Protein AF-A0A7Y3DKR9-F1 (afdb_monomer)

Sequence (160 aa):
MGTLLVVAACSSDGPASESNPTEPVSSVTTLTPDQYAEEAQVLMRRCIEDAGFVALEDQGLLRWNTGDQTERFGEVLGECERSVEERLPVPTWSDEYLYEQLIAVAECLEGQGVSVPDPPSKAAYLDGAWWDPYDAAGFFTGSPEMTELVAQCGRMNPPS

Structure (mmCIF, N/CA/C/O backbone):
data_AF-A0A7Y3DKR9-F1
#
_entry.id   AF-A0A7Y3DKR9-F1
#
loop_
_atom_site.group_PDB
_atom_site.id
_atom_site.type_symbol
_atom_site.label_atom_id
_atom_site.label_alt_id
_atom_site.label_comp_id
_atom_site.label_asym_id
_atom_site.label_entity_id
_atom_site.label_seq_id
_atom_site.pdbx_PDB_ins_code
_atom_site.Cartn_x
_atom_site.Cartn_y
_atom_site.Cartn_z
_atom_site.occupancy
_atom_site.B_iso_or_equiv
_atom_site.auth_seq_id
_atom_site.auth_comp_id
_atom_site.auth_asym_id
_atom_site.auth_atom_id
_ato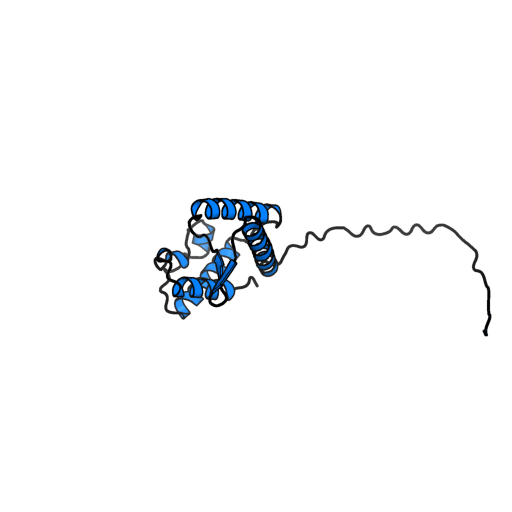m_site.pdbx_PDB_model_num
ATOM 1 N N . MET A 1 1 ? 27.578 61.534 -18.799 1.00 42.75 1 MET A N 1
ATOM 2 C CA . MET A 1 1 ? 28.307 61.043 -17.610 1.00 42.75 1 MET A CA 1
ATOM 3 C C . MET A 1 1 ? 28.169 62.098 -16.529 1.00 42.75 1 MET A C 1
ATOM 5 O O . MET A 1 1 ? 28.664 63.198 -16.730 1.00 42.75 1 MET A O 1
ATOM 9 N N . GLY A 1 2 ? 27.416 61.819 -15.466 1.00 38.34 2 GLY A N 1
ATOM 10 C CA . GLY A 1 2 ? 27.147 62.772 -14.389 1.00 38.34 2 GLY A CA 1
ATOM 11 C C . GLY A 1 2 ? 27.008 62.068 -13.038 1.00 38.34 2 GLY A C 1
ATOM 12 O O . GLY A 1 2 ? 26.375 61.017 -12.989 1.00 38.34 2 GLY A O 1
ATOM 13 N N . THR A 1 3 ? 27.595 62.708 -12.012 1.00 45.47 3 THR A N 1
ATOM 14 C CA . THR A 1 3 ? 27.390 62.549 -10.548 1.00 45.47 3 THR A CA 1
ATOM 15 C C . THR A 1 3 ? 27.960 61.245 -9.945 1.00 45.47 3 THR A C 1
ATOM 17 O O . THR A 1 3 ? 27.462 60.176 -10.262 1.00 45.47 3 THR A O 1
ATOM 20 N N . LEU A 1 4 ? 29.063 61.159 -9.174 1.00 48.44 4 LEU A N 1
ATOM 21 C CA . LEU A 1 4 ? 29.750 61.976 -8.140 1.00 48.44 4 LEU A CA 1
ATOM 22 C C . LEU A 1 4 ? 29.059 61.973 -6.752 1.00 48.44 4 LEU A C 1
ATOM 24 O O . LEU A 1 4 ? 27.903 62.367 -6.673 1.00 48.44 4 LEU A O 1
ATOM 28 N N . LEU A 1 5 ? 29.845 61.642 -5.700 1.00 48.97 5 LEU A N 1
ATOM 29 C CA . LEU A 1 5 ? 29.679 61.827 -4.227 1.00 48.97 5 LEU A CA 1
ATOM 30 C C . LEU A 1 5 ? 29.357 60.558 -3.398 1.00 48.97 5 LEU A C 1
ATOM 32 O O . LEU A 1 5 ? 28.526 59.766 -3.811 1.00 48.97 5 LEU A O 1
ATOM 36 N N . VAL A 1 6 ? 29.887 60.315 -2.187 1.00 50.94 6 VAL A N 1
ATOM 37 C CA . VAL A 1 6 ? 31.080 60.782 -1.442 1.00 50.94 6 VAL A CA 1
ATOM 38 C C . VAL A 1 6 ? 31.296 59.853 -0.224 1.00 50.94 6 VAL A C 1
ATOM 40 O O . VAL A 1 6 ? 30.386 59.179 0.242 1.00 50.94 6 VAL A O 1
ATOM 43 N N . VAL A 1 7 ? 32.545 59.854 0.234 1.00 56.59 7 VAL A N 1
ATOM 44 C CA . VAL A 1 7 ? 33.216 59.230 1.389 1.00 56.59 7 VAL A CA 1
ATOM 45 C C . VAL A 1 7 ? 32.530 59.458 2.754 1.00 56.59 7 VAL A C 1
ATOM 47 O O . VAL A 1 7 ? 32.094 60.575 3.003 1.00 56.59 7 VAL A O 1
ATOM 50 N N . ALA A 1 8 ? 32.564 58.474 3.672 1.00 47.81 8 ALA A N 1
ATOM 51 C CA . ALA A 1 8 ? 33.123 58.627 5.035 1.00 47.81 8 ALA A CA 1
ATOM 52 C C . ALA A 1 8 ? 32.981 57.377 5.933 1.00 47.81 8 ALA A C 1
ATOM 54 O O . ALA A 1 8 ? 31.934 56.749 6.020 1.00 47.81 8 ALA A O 1
ATOM 55 N N . ALA A 1 9 ? 34.108 57.101 6.591 1.00 51.19 9 ALA A N 1
ATOM 56 C CA . ALA A 1 9 ? 34.451 56.196 7.687 1.00 51.19 9 ALA A CA 1
ATOM 57 C C . ALA A 1 9 ? 33.378 55.778 8.712 1.00 51.19 9 ALA A C 1
ATOM 59 O O . ALA A 1 9 ? 32.583 56.599 9.151 1.00 51.19 9 ALA A O 1
ATOM 60 N N . CYS A 1 10 ? 33.579 54.578 9.272 1.00 57.62 10 CYS A N 1
ATOM 61 C CA . CYS A 1 10 ? 33.562 54.366 10.723 1.00 57.62 10 CYS A CA 1
ATOM 62 C C . CYS A 1 10 ? 34.720 53.434 11.119 1.00 57.62 10 CYS A C 1
ATOM 64 O O . CYS A 1 10 ? 34.843 52.321 10.609 1.00 57.62 10 CYS A O 1
ATOM 66 N N . SER A 1 11 ? 35.578 53.934 12.007 1.00 50.69 11 SER A N 1
ATOM 67 C CA . SER A 1 11 ? 36.531 53.150 12.787 1.00 50.69 11 SER A CA 1
ATOM 68 C C . SER A 1 11 ? 35.842 52.531 14.005 1.00 50.69 11 SER A C 1
ATOM 70 O O . SER A 1 11 ? 34.912 53.123 14.552 1.00 50.69 11 SER A O 1
ATOM 72 N N . SER A 1 12 ? 36.455 51.440 14.465 1.00 48.28 12 SER A N 1
ATOM 73 C CA . SER A 1 12 ? 36.703 51.084 15.870 1.00 48.28 12 SER A CA 1
ATOM 74 C C . SER A 1 12 ? 35.887 49.954 16.506 1.00 48.28 12 SER A C 1
ATOM 76 O O . SER A 1 12 ? 34.666 49.892 16.424 1.00 48.28 12 SER A O 1
ATOM 78 N N . ASP A 1 13 ? 36.676 49.176 17.252 1.00 43.31 13 ASP A N 1
ATOM 79 C CA . ASP A 1 13 ? 36.388 48.386 18.449 1.00 43.31 13 ASP A CA 1
ATOM 80 C C . ASP A 1 13 ? 35.995 46.908 18.308 1.00 43.31 13 ASP A C 1
ATOM 82 O O . ASP A 1 13 ? 35.127 46.507 17.544 1.00 43.31 13 ASP A O 1
ATOM 86 N N . GLY A 1 14 ? 36.757 46.095 19.049 1.00 43.75 14 GLY A N 1
ATOM 87 C CA . GLY A 1 14 ? 36.732 44.638 19.063 1.00 43.75 14 GLY A CA 1
ATOM 88 C C . GLY A 1 14 ? 35.650 44.037 19.968 1.00 43.75 14 GLY A C 1
ATOM 89 O O . GLY A 1 14 ? 34.522 44.509 20.019 1.00 43.75 14 GLY A O 1
ATOM 90 N N . PRO A 1 15 ? 35.976 42.924 20.637 1.00 51.16 15 PRO A N 1
ATOM 91 C CA . PRO A 1 15 ? 35.341 41.633 20.439 1.00 51.16 15 PRO A CA 1
ATOM 92 C C . PRO A 1 15 ? 34.001 41.533 21.168 1.00 51.16 15 PRO A C 1
ATOM 94 O O . PRO A 1 15 ? 33.943 41.617 22.393 1.00 51.16 15 PRO A O 1
ATOM 97 N N . ALA A 1 16 ? 32.936 41.251 20.424 1.00 41.50 16 ALA A N 1
ATOM 98 C CA . ALA A 1 16 ? 31.740 40.647 20.982 1.00 41.50 16 ALA A CA 1
ATOM 99 C C . ALA A 1 16 ? 31.767 39.165 20.612 1.00 41.50 16 ALA A C 1
ATOM 101 O O . ALA A 1 16 ? 31.658 38.794 19.444 1.00 41.50 16 ALA A O 1
ATOM 102 N N . SER A 1 17 ? 31.969 38.327 21.628 1.00 47.31 17 SER A N 1
ATOM 103 C CA . SER A 1 17 ? 31.532 36.939 21.610 1.00 47.31 17 SER A CA 1
ATOM 104 C C . SER A 1 17 ? 30.043 36.922 21.289 1.00 47.31 17 SER A C 1
ATOM 106 O O . SER A 1 17 ? 29.211 37.005 22.188 1.00 47.31 17 SER A O 1
ATOM 108 N N . GLU A 1 18 ? 29.699 36.827 20.014 1.00 38.31 18 GLU A N 1
ATOM 109 C CA . GLU A 1 18 ? 28.391 36.342 19.625 1.00 38.31 18 GLU A CA 1
ATOM 110 C C . GLU A 1 18 ? 28.529 34.832 19.545 1.00 38.31 18 GLU A C 1
ATOM 112 O O . GLU A 1 18 ? 29.018 34.252 18.574 1.00 38.31 18 GLU A O 1
ATOM 117 N N . SER A 1 19 ? 28.200 34.211 20.676 1.00 41.72 19 SER A N 1
ATOM 118 C CA . SER A 1 19 ? 27.802 32.820 20.756 1.00 41.72 19 SER A CA 1
ATOM 119 C C . SER A 1 19 ? 26.731 32.614 19.696 1.00 41.72 19 SER A C 1
ATOM 121 O O . SER A 1 19 ? 25.556 32.856 19.953 1.00 41.72 19 SER A O 1
ATOM 123 N N . ASN A 1 20 ? 27.146 32.237 18.490 1.00 39.25 20 ASN A N 1
ATOM 124 C CA . ASN A 1 20 ? 26.231 31.755 17.479 1.00 39.25 20 ASN A CA 1
ATOM 125 C C . ASN A 1 20 ? 25.525 30.572 18.148 1.00 39.25 20 ASN A C 1
ATOM 127 O O . ASN A 1 20 ? 26.215 29.615 18.527 1.00 39.25 20 ASN A O 1
ATOM 131 N N . PRO A 1 21 ? 24.206 30.630 18.404 1.00 44.66 21 PRO A N 1
ATOM 132 C CA . PRO A 1 21 ? 23.511 29.418 18.750 1.00 44.66 21 PRO A CA 1
ATOM 133 C C . PRO A 1 21 ? 23.673 28.541 17.517 1.00 44.66 21 PRO A C 1
ATOM 135 O O . PRO A 1 21 ? 23.159 28.859 16.449 1.00 44.66 21 PRO A O 1
ATOM 138 N N . THR A 1 22 ? 24.483 27.491 17.654 1.00 43.53 22 THR A N 1
ATOM 139 C CA . THR A 1 22 ? 24.422 26.317 16.799 1.00 43.53 22 THR A CA 1
ATOM 140 C C . THR A 1 22 ? 22.944 26.008 16.649 1.00 43.53 22 THR A C 1
ATOM 142 O O . THR A 1 22 ? 22.324 25.529 17.602 1.00 43.53 22 THR A O 1
ATOM 145 N N . GLU A 1 23 ? 22.361 26.363 15.503 1.00 43.28 23 GLU A N 1
ATOM 146 C CA . GLU A 1 23 ? 21.047 25.862 15.151 1.00 43.28 23 GLU A CA 1
ATOM 147 C C . GLU A 1 23 ? 21.159 24.347 15.300 1.00 43.28 23 GLU A C 1
ATOM 149 O O . GLU A 1 23 ? 22.085 23.747 14.735 1.00 43.28 23 GLU A O 1
ATOM 154 N N . PRO A 1 24 ? 20.318 23.707 16.125 1.00 44.12 24 PRO A N 1
ATOM 155 C CA . PRO A 1 24 ? 20.285 22.268 16.120 1.00 44.12 24 PRO A CA 1
ATOM 156 C C . PRO A 1 24 ? 19.891 21.880 14.697 1.00 44.12 24 PRO A C 1
ATOM 158 O O . PRO A 1 24 ? 18.758 22.102 14.276 1.00 44.12 24 PRO A O 1
ATOM 161 N N . VAL A 1 25 ? 20.836 21.311 13.946 1.00 43.81 25 VAL A N 1
ATOM 162 C CA . VAL A 1 25 ? 20.541 20.551 12.732 1.00 43.81 25 VAL A CA 1
ATOM 163 C C . VAL A 1 25 ? 19.803 19.307 13.217 1.00 43.81 25 VAL A C 1
ATOM 165 O O . VAL A 1 25 ? 20.363 18.244 13.456 1.00 43.81 25 VAL A O 1
ATOM 168 N N . SER A 1 26 ? 18.535 19.495 13.536 1.00 46.75 26 SER A N 1
ATOM 169 C CA . SER A 1 26 ? 17.592 18.481 13.965 1.00 46.75 26 SER A CA 1
ATOM 170 C C . SER A 1 26 ? 16.301 18.811 13.261 1.00 46.75 26 SER A C 1
ATOM 172 O O . SER A 1 26 ? 15.336 19.317 13.819 1.00 46.75 26 SER A O 1
ATOM 174 N N . SER A 1 27 ? 16.320 18.538 11.971 1.00 39.69 27 SER A N 1
ATOM 175 C CA . SER A 1 27 ? 15.102 18.257 11.242 1.00 39.69 27 SER A CA 1
ATOM 176 C C . SER A 1 27 ? 15.350 16.942 10.530 1.00 39.69 27 SER A C 1
ATOM 178 O O . SER A 1 27 ? 15.506 16.885 9.315 1.00 39.69 27 SER A O 1
ATOM 180 N N . VAL A 1 28 ? 15.412 15.862 11.320 1.00 46.00 28 VAL A N 1
ATOM 181 C CA . VAL A 1 28 ? 14.822 14.609 10.842 1.00 46.00 28 VAL A CA 1
ATOM 182 C C . VAL A 1 28 ? 13.372 14.992 10.595 1.00 46.00 28 VAL A C 1
ATOM 184 O O . VAL A 1 28 ? 12.596 15.148 11.534 1.00 46.00 28 VAL A O 1
ATOM 187 N N . THR A 1 29 ? 13.067 15.347 9.353 1.00 50.03 29 THR A N 1
ATOM 188 C CA . THR A 1 29 ? 11.706 15.684 8.970 1.00 50.03 29 THR A CA 1
ATOM 189 C C . THR A 1 29 ? 10.985 14.354 8.969 1.00 50.03 29 THR A C 1
ATOM 191 O O . THR A 1 29 ? 11.164 13.556 8.054 1.00 50.03 29 THR A O 1
ATOM 194 N N . THR A 1 30 ? 10.272 14.057 10.051 1.00 67.88 30 THR A N 1
ATOM 195 C CA . THR A 1 30 ? 9.333 12.944 10.059 1.00 67.88 30 THR A CA 1
ATOM 196 C C . THR A 1 30 ? 8.285 13.286 9.010 1.00 67.88 30 THR A C 1
ATOM 198 O O . THR A 1 30 ? 7.527 14.239 9.194 1.00 67.88 30 THR A O 1
ATOM 201 N N . LEU A 1 31 ? 8.317 12.585 7.877 1.00 73.25 31 LEU A N 1
ATOM 202 C CA . LEU A 1 31 ? 7.307 12.730 6.836 1.00 73.25 31 LEU A CA 1
ATOM 203 C C . LEU A 1 31 ? 5.938 12.441 7.460 1.00 73.25 31 LEU A C 1
ATOM 205 O O . LEU A 1 31 ? 5.806 11.498 8.249 1.00 73.25 31 LEU A O 1
ATOM 209 N N . THR A 1 32 ? 4.919 13.231 7.117 1.00 76.62 32 THR A N 1
ATOM 210 C CA . THR A 1 32 ? 3.543 12.778 7.355 1.00 76.62 32 THR A CA 1
ATOM 211 C C . THR A 1 32 ? 3.314 11.504 6.547 1.00 76.62 32 THR A C 1
ATOM 213 O O . THR A 1 32 ? 4.026 11.266 5.565 1.00 76.62 32 THR A O 1
ATOM 216 N N . PRO A 1 33 ? 2.349 10.651 6.906 1.00 72.50 33 PRO A N 1
ATOM 217 C CA . PRO A 1 33 ? 2.264 9.387 6.202 1.00 72.50 33 PRO A CA 1
ATOM 218 C C . PRO A 1 33 ? 1.730 9.556 4.761 1.00 72.50 33 PRO A C 1
ATOM 220 O O . PRO A 1 33 ? 2.108 8.765 3.901 1.00 72.50 33 PRO A O 1
ATOM 223 N N . ASP A 1 34 ? 1.037 10.661 4.444 1.00 72.19 34 ASP A N 1
ATOM 224 C CA . ASP A 1 34 ? 0.787 11.101 3.057 1.00 72.19 34 ASP A CA 1
ATOM 225 C C . ASP A 1 34 ? 2.083 11.421 2.303 1.00 72.19 34 ASP A C 1
ATOM 227 O O . ASP A 1 34 ? 2.315 10.920 1.204 1.00 72.19 34 ASP A O 1
ATOM 231 N N . GLN A 1 35 ? 2.967 12.221 2.908 1.00 79.44 35 GLN A N 1
ATOM 232 C CA . GLN A 1 35 ? 4.254 12.576 2.307 1.00 79.44 35 GLN A CA 1
ATOM 233 C C . GLN A 1 35 ? 5.139 11.343 2.110 1.00 79.44 35 GLN A C 1
ATOM 235 O O . GLN A 1 35 ? 5.793 11.209 1.077 1.00 79.44 35 GLN A O 1
ATOM 240 N N . TYR A 1 36 ? 5.129 10.421 3.075 1.00 83.19 36 TYR A N 1
ATOM 241 C CA . TYR A 1 36 ? 5.816 9.141 2.954 1.00 83.19 36 TYR A CA 1
ATOM 242 C C . TYR A 1 36 ? 5.261 8.325 1.784 1.00 83.19 36 TYR A C 1
ATOM 244 O O . TYR A 1 36 ? 6.038 7.834 0.970 1.00 83.19 36 TYR A O 1
ATOM 252 N N . ALA A 1 37 ? 3.934 8.201 1.667 1.00 80.19 37 ALA A N 1
ATOM 253 C CA . ALA A 1 37 ? 3.299 7.449 0.590 1.00 80.19 37 ALA A CA 1
ATOM 254 C C . ALA A 1 37 ? 3.616 8.041 -0.794 1.00 80.19 37 ALA A C 1
ATOM 256 O O . ALA A 1 37 ? 3.954 7.296 -1.716 1.00 80.19 37 ALA A O 1
ATOM 257 N N . GLU A 1 38 ? 3.558 9.366 -0.944 1.00 84.62 38 GLU A N 1
ATOM 258 C CA . GLU A 1 38 ? 3.916 10.053 -2.188 1.00 84.62 38 GLU A CA 1
ATOM 259 C C . GLU A 1 38 ? 5.391 9.837 -2.554 1.00 84.62 38 GLU A C 1
ATOM 261 O O . GLU A 1 38 ? 5.711 9.472 -3.690 1.00 84.62 38 GLU A O 1
ATOM 266 N N . GLU A 1 39 ? 6.303 10.017 -1.597 1.00 87.06 39 GLU A N 1
ATOM 267 C CA . GLU A 1 39 ? 7.737 9.873 -1.842 1.00 87.06 39 GLU A CA 1
ATOM 268 C C . GLU A 1 39 ? 8.120 8.416 -2.137 1.00 87.06 39 GLU A C 1
ATOM 270 O O . GLU A 1 39 ? 8.863 8.150 -3.088 1.00 87.06 39 GLU A O 1
ATOM 275 N N . ALA A 1 40 ? 7.539 7.460 -1.406 1.00 86.81 40 ALA A N 1
ATOM 276 C CA . ALA A 1 40 ? 7.712 6.032 -1.647 1.00 86.81 40 ALA A CA 1
ATOM 277 C C . ALA A 1 40 ? 7.219 5.638 -3.046 1.00 86.81 40 ALA A C 1
ATOM 279 O O . ALA A 1 40 ? 7.927 4.932 -3.764 1.00 86.81 40 ALA A O 1
ATOM 280 N N . GLN A 1 41 ? 6.059 6.142 -3.486 1.00 86.31 41 GLN A N 1
ATOM 281 C CA . GLN A 1 41 ? 5.554 5.893 -4.839 1.00 86.31 41 GLN A CA 1
ATOM 282 C C . GLN A 1 41 ? 6.482 6.451 -5.924 1.00 86.31 41 GLN A C 1
ATOM 284 O O . GLN A 1 41 ? 6.712 5.786 -6.938 1.00 86.31 41 GLN A O 1
ATOM 289 N N . VAL A 1 42 ? 7.032 7.654 -5.731 1.00 90.50 42 VAL A N 1
ATOM 290 C CA . VAL A 1 42 ? 7.975 8.261 -6.684 1.00 90.50 42 VAL A CA 1
ATOM 291 C C . VAL A 1 42 ? 9.269 7.452 -6.767 1.00 90.50 42 VAL A C 1
ATOM 293 O O . VAL A 1 42 ? 9.757 7.196 -7.870 1.00 90.50 42 VAL A O 1
ATOM 296 N N . LEU A 1 43 ? 9.826 7.036 -5.628 1.00 91.81 43 LEU A N 1
ATOM 297 C CA . LEU A 1 43 ? 11.047 6.231 -5.583 1.00 91.81 43 LEU A CA 1
ATOM 298 C C . LEU A 1 43 ? 10.834 4.837 -6.183 1.00 91.81 43 LEU A C 1
ATOM 300 O O . LEU A 1 43 ? 11.646 4.401 -7.000 1.00 91.81 43 LEU A O 1
ATOM 304 N N . MET A 1 44 ? 9.723 4.182 -5.840 1.00 92.12 44 MET A N 1
ATOM 305 C CA . MET A 1 44 ? 9.344 2.878 -6.380 1.00 92.12 44 MET A CA 1
ATOM 306 C C . MET A 1 44 ? 9.219 2.930 -7.902 1.00 92.12 44 MET A C 1
ATOM 308 O O . MET A 1 44 ? 9.832 2.131 -8.609 1.00 92.12 44 MET A O 1
ATOM 312 N N . ARG A 1 45 ? 8.471 3.914 -8.421 1.00 92.56 45 ARG A N 1
ATOM 313 C CA . ARG A 1 45 ? 8.274 4.079 -9.863 1.00 92.56 45 ARG A CA 1
ATOM 314 C C . ARG A 1 45 ? 9.604 4.237 -10.589 1.00 92.56 45 ARG A C 1
ATOM 316 O O . ARG A 1 45 ? 9.852 3.517 -11.550 1.00 92.56 45 ARG A O 1
ATOM 323 N N . ARG A 1 46 ? 10.460 5.143 -10.109 1.00 94.38 46 ARG A N 1
ATOM 324 C CA . ARG A 1 46 ? 11.770 5.400 -10.721 1.00 94.38 46 ARG A CA 1
ATOM 325 C C . ARG A 1 46 ? 12.643 4.153 -10.739 1.00 94.38 46 ARG A C 1
ATOM 327 O O . ARG A 1 46 ? 13.236 3.857 -11.764 1.00 94.38 46 ARG A O 1
ATOM 334 N N . CYS A 1 47 ? 12.687 3.407 -9.638 1.00 96.12 47 CYS A N 1
ATOM 335 C CA . CYS A 1 47 ? 13.481 2.185 -9.556 1.00 96.12 47 CYS A CA 1
ATOM 336 C C . CYS A 1 47 ? 13.043 1.134 -10.592 1.00 96.12 47 CYS A C 1
ATOM 338 O O . CYS A 1 47 ? 13.875 0.554 -11.290 1.00 96.12 47 CYS A O 1
ATOM 340 N N . ILE A 1 48 ? 11.733 0.935 -10.743 1.00 95.50 48 ILE A N 1
ATOM 341 C CA . ILE A 1 48 ? 11.176 -0.027 -11.700 1.00 95.50 48 ILE A CA 1
ATOM 342 C C . ILE A 1 48 ? 11.393 0.443 -13.153 1.00 95.50 48 ILE A C 1
ATOM 344 O O . ILE A 1 48 ? 11.735 -0.365 -14.023 1.00 95.50 48 ILE A O 1
ATOM 348 N N . GLU A 1 49 ? 11.257 1.746 -13.416 1.00 95.06 49 GLU A N 1
ATOM 349 C CA . GLU A 1 49 ? 11.550 2.354 -14.723 1.00 95.06 49 GLU A CA 1
ATOM 350 C C . GLU A 1 49 ? 13.038 2.236 -15.095 1.00 95.06 49 GLU A C 1
ATOM 352 O O . GLU A 1 49 ? 13.357 1.846 -16.221 1.00 95.06 49 GLU A O 1
ATOM 357 N N . ASP A 1 50 ? 13.950 2.471 -14.147 1.00 96.75 50 ASP A N 1
ATOM 358 C CA . ASP A 1 50 ? 15.401 2.315 -14.328 1.00 96.75 50 ASP A CA 1
ATOM 359 C C . ASP A 1 50 ? 15.794 0.853 -14.621 1.00 96.75 50 ASP A C 1
ATOM 361 O O . ASP A 1 50 ? 16.747 0.592 -15.361 1.00 96.75 50 ASP A O 1
ATOM 365 N N . ALA A 1 51 ? 15.030 -0.117 -14.105 1.00 95.25 51 ALA A N 1
ATOM 366 C CA . ALA A 1 51 ? 15.187 -1.539 -14.418 1.00 95.25 51 ALA A CA 1
ATOM 367 C C . ALA A 1 51 ? 14.657 -1.933 -15.818 1.00 95.25 51 ALA A C 1
ATOM 369 O O . ALA A 1 51 ? 14.874 -3.065 -16.282 1.00 95.25 51 ALA A O 1
ATOM 370 N N . GLY A 1 52 ? 14.006 -0.996 -16.515 1.00 95.06 52 GLY A N 1
ATOM 371 C CA . GLY A 1 52 ? 13.537 -1.128 -17.893 1.00 95.06 52 GLY A CA 1
ATOM 372 C C . GLY A 1 52 ? 12.072 -1.538 -18.039 1.00 95.06 52 GLY A C 1
ATOM 373 O O . GLY A 1 52 ? 11.658 -1.877 -19.150 1.00 95.06 52 GLY 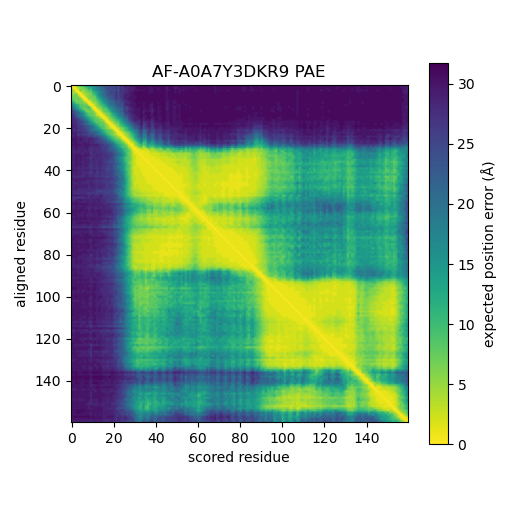A O 1
ATOM 374 N N . PHE A 1 53 ? 11.287 -1.522 -16.959 1.00 94.69 53 PHE A N 1
ATOM 375 C CA . PHE A 1 53 ? 9.848 -1.766 -17.022 1.00 94.69 53 PHE A CA 1
ATOM 376 C C . PHE A 1 53 ? 9.093 -0.460 -17.261 1.00 94.69 53 PHE A C 1
ATOM 378 O O . PHE A 1 53 ? 9.375 0.568 -16.655 1.00 94.69 53 PHE A O 1
ATOM 385 N N . VAL A 1 54 ? 8.108 -0.495 -18.157 1.00 90.38 54 VAL A N 1
ATOM 386 C CA . VAL A 1 54 ? 7.342 0.700 -18.525 1.00 90.38 54 VAL A CA 1
ATOM 387 C C . VAL A 1 54 ? 6.050 0.749 -17.721 1.00 90.38 54 VAL A C 1
ATOM 389 O O . VAL A 1 54 ? 5.256 -0.196 -17.756 1.00 90.38 54 VAL A O 1
ATOM 392 N N . ALA A 1 55 ? 5.833 1.866 -17.032 1.00 87.19 55 ALA A N 1
ATOM 393 C CA . ALA A 1 55 ? 4.549 2.203 -16.447 1.00 87.19 55 ALA A CA 1
ATOM 394 C C . ALA A 1 55 ? 3.517 2.495 -17.546 1.00 87.19 55 ALA A C 1
ATOM 396 O O . ALA A 1 55 ? 3.752 3.280 -18.465 1.00 87.19 55 ALA A O 1
ATOM 397 N N . LEU A 1 56 ? 2.351 1.879 -17.428 1.00 84.81 56 LEU A N 1
ATOM 398 C CA . LEU A 1 56 ? 1.158 2.159 -18.205 1.00 84.81 56 LEU A CA 1
ATOM 399 C C . LEU A 1 56 ? 0.143 2.823 -17.282 1.00 84.81 56 LEU A C 1
ATOM 401 O O . LEU A 1 56 ? -0.081 2.356 -16.167 1.00 84.81 56 LEU A O 1
ATOM 405 N N . GLU A 1 57 ? -0.487 3.891 -17.754 1.00 81.31 57 GLU A N 1
ATOM 406 C CA . GLU A 1 57 ? -1.657 4.448 -17.085 1.00 81.31 57 GLU A CA 1
ATOM 407 C C . GLU A 1 57 ? -2.916 3.832 -17.690 1.00 81.31 57 GLU A C 1
ATOM 409 O O . GLU A 1 57 ? -3.150 3.909 -18.896 1.00 81.31 57 GLU A O 1
ATOM 414 N N . ASP A 1 58 ? -3.724 3.213 -16.840 1.00 72.12 58 ASP A N 1
ATOM 415 C CA . ASP A 1 58 ? -5.007 2.621 -17.196 1.00 72.12 58 ASP A CA 1
ATOM 416 C C . ASP A 1 58 ? -6.042 3.104 -16.183 1.00 72.12 58 ASP A C 1
ATOM 418 O O . ASP A 1 58 ? -5.943 2.790 -15.000 1.00 72.12 58 ASP A O 1
ATOM 422 N N . GLN A 1 59 ? -6.989 3.933 -16.632 1.00 67.69 59 GLN A N 1
ATOM 423 C CA . GLN A 1 59 ? -8.064 4.486 -15.791 1.00 67.69 59 GLN A CA 1
ATOM 424 C C . GLN A 1 59 ? -7.554 5.210 -14.527 1.00 67.69 59 GLN A C 1
ATOM 426 O O . GLN A 1 59 ? -8.162 5.179 -13.465 1.00 67.69 59 GLN A O 1
ATOM 431 N N . GLY A 1 60 ? -6.407 5.891 -14.633 1.00 64.81 60 GLY A N 1
ATOM 432 C CA . GLY A 1 60 ? -5.797 6.595 -13.497 1.00 64.81 60 GLY A CA 1
ATOM 433 C C . GLY A 1 60 ? -5.103 5.674 -12.486 1.00 64.81 60 GLY A C 1
ATOM 434 O O . GLY A 1 60 ? -4.740 6.119 -11.395 1.00 64.81 60 GLY A O 1
ATOM 435 N N . LEU A 1 61 ? -4.904 4.401 -12.836 1.00 64.31 61 LEU A N 1
ATOM 436 C CA . LEU A 1 61 ? -4.078 3.451 -12.103 1.00 64.31 61 LEU A CA 1
ATOM 437 C C . LEU A 1 61 ? -2.773 3.200 -12.850 1.00 64.31 61 LEU A C 1
ATOM 439 O O . LEU A 1 61 ? -2.740 3.093 -14.077 1.00 64.31 61 LEU A O 1
ATOM 443 N N . LEU A 1 62 ? -1.697 3.064 -12.081 1.00 73.38 62 LEU A N 1
ATOM 444 C CA . LEU A 1 62 ? -0.419 2.621 -12.606 1.00 73.38 62 LEU A CA 1
ATOM 445 C C . LEU A 1 62 ? -0.435 1.098 -12.770 1.00 73.38 62 LEU A C 1
ATOM 447 O O . LEU A 1 62 ? -0.680 0.372 -11.808 1.00 73.38 62 LEU A O 1
ATOM 451 N N . ARG A 1 63 ? -0.119 0.607 -13.966 1.00 80.38 63 ARG A N 1
ATOM 452 C CA . ARG A 1 63 ? 0.169 -0.806 -14.235 1.00 80.38 63 ARG A CA 1
ATOM 453 C C . ARG A 1 63 ? 1.564 -0.945 -14.827 1.00 80.38 63 ARG A C 1
ATOM 455 O O . ARG A 1 63 ? 2.037 -0.055 -15.521 1.00 80.38 63 ARG A O 1
ATOM 462 N N . TRP A 1 64 ? 2.210 -2.081 -14.606 1.00 86.56 64 TRP A N 1
ATOM 463 C CA . TRP A 1 64 ? 3.533 -2.352 -15.163 1.00 86.56 64 TRP A CA 1
ATOM 464 C C . TRP A 1 64 ? 3.429 -3.264 -16.378 1.00 86.56 64 TRP A C 1
ATOM 466 O O . TRP A 1 64 ? 2.833 -4.339 -16.306 1.00 86.56 64 TRP A O 1
ATOM 476 N N . ASN A 1 65 ? 4.014 -2.849 -17.502 1.00 87.25 65 ASN A N 1
ATOM 477 C CA . ASN A 1 65 ? 4.143 -3.721 -18.660 1.00 87.25 65 ASN A CA 1
ATOM 478 C C . ASN A 1 65 ? 5.279 -4.724 -18.428 1.00 87.25 65 ASN A C 1
ATOM 480 O O . ASN A 1 65 ? 6.450 -4.395 -18.616 1.00 87.25 65 ASN A O 1
ATOM 484 N N . THR A 1 66 ? 4.928 -5.942 -18.023 1.00 88.38 66 THR A N 1
ATOM 485 C CA . THR A 1 66 ? 5.900 -7.000 -17.716 1.00 88.38 66 THR A CA 1
ATOM 486 C C . THR A 1 66 ? 6.223 -7.893 -18.914 1.00 88.38 66 THR A C 1
ATOM 488 O O . THR A 1 66 ? 7.264 -8.549 -18.908 1.00 88.38 66 THR A O 1
ATOM 491 N N . GLY A 1 67 ? 5.379 -7.913 -19.954 1.00 87.56 67 GLY A N 1
ATOM 492 C CA . GLY A 1 67 ? 5.497 -8.867 -21.061 1.00 87.56 67 GLY A CA 1
ATOM 493 C C . GLY A 1 67 ? 5.665 -10.302 -20.545 1.00 87.56 67 GLY A C 1
ATOM 494 O O . GLY A 1 67 ? 4.949 -10.726 -19.643 1.00 87.56 67 GLY A O 1
ATOM 495 N N . ASP A 1 68 ? 6.670 -11.012 -21.059 1.00 90.81 68 ASP A N 1
ATOM 496 C CA . ASP A 1 68 ? 7.022 -12.369 -20.610 1.00 90.81 68 ASP A CA 1
ATOM 497 C C . ASP A 1 68 ? 7.994 -12.386 -19.405 1.00 90.81 68 ASP A C 1
ATOM 499 O O . ASP A 1 68 ? 8.506 -13.437 -19.026 1.00 90.81 68 ASP A O 1
ATOM 503 N N . GLN A 1 69 ? 8.296 -11.231 -18.799 1.00 91.19 69 GLN A N 1
ATOM 504 C CA . GLN A 1 69 ? 9.322 -11.072 -17.757 1.00 91.19 69 GLN A CA 1
ATOM 505 C C . GLN A 1 69 ? 8.744 -11.013 -16.336 1.00 91.19 69 GLN A C 1
ATOM 507 O O . GLN A 1 69 ? 9.284 -10.316 -15.480 1.00 91.19 69 GLN A O 1
ATOM 512 N N . THR A 1 70 ? 7.651 -11.726 -16.057 1.00 89.06 70 THR A N 1
ATOM 513 C CA . THR A 1 70 ? 6.976 -11.685 -14.745 1.00 89.06 70 THR A CA 1
ATOM 514 C C . THR A 1 70 ? 7.894 -12.067 -13.578 1.00 89.06 70 THR A C 1
ATOM 516 O O . THR A 1 70 ? 7.852 -11.413 -12.542 1.00 89.06 70 THR A O 1
ATOM 519 N N . GLU A 1 71 ? 8.750 -13.080 -13.743 1.00 90.06 71 GLU A N 1
ATOM 520 C CA . GLU A 1 71 ? 9.694 -13.511 -12.697 1.00 90.06 71 GLU A CA 1
ATOM 521 C C . GLU A 1 71 ? 10.723 -12.416 -12.387 1.00 90.06 71 GLU A C 1
ATOM 523 O O . GLU A 1 71 ? 10.836 -11.969 -11.249 1.00 90.06 71 GLU A O 1
ATOM 528 N N . ARG A 1 72 ? 11.372 -11.883 -13.430 1.00 93.25 72 ARG A N 1
ATOM 529 C CA . ARG A 1 72 ? 12.300 -10.751 -13.314 1.00 93.25 72 ARG A CA 1
ATOM 530 C C . ARG A 1 72 ? 11.627 -9.511 -12.720 1.00 93.25 72 ARG A C 1
ATOM 532 O O . ARG A 1 72 ? 12.255 -8.768 -11.977 1.00 93.25 72 ARG A O 1
ATOM 539 N N . PHE A 1 73 ? 10.363 -9.264 -13.059 1.00 92.38 73 PHE A N 1
ATOM 540 C CA . PHE A 1 73 ? 9.607 -8.152 -12.490 1.00 92.38 73 PHE A CA 1
ATOM 541 C C . PHE A 1 73 ? 9.425 -8.312 -10.977 1.00 92.38 73 PHE A C 1
ATOM 543 O O . PHE A 1 73 ? 9.598 -7.340 -10.250 1.00 92.38 73 PHE A O 1
ATOM 550 N N . GLY A 1 74 ? 9.134 -9.525 -10.496 1.00 88.25 74 GLY A N 1
ATOM 551 C CA . GLY A 1 74 ? 9.044 -9.810 -9.061 1.00 88.25 74 GLY A CA 1
ATOM 552 C C . GLY A 1 74 ? 10.364 -9.571 -8.321 1.00 88.25 74 GLY A C 1
ATOM 553 O O . GLY A 1 74 ? 10.362 -8.978 -7.245 1.00 88.25 74 GLY A O 1
ATOM 554 N N . GLU A 1 75 ? 11.494 -9.965 -8.915 1.00 93.31 75 GLU A N 1
ATOM 555 C CA . GLU A 1 75 ? 12.830 -9.697 -8.359 1.00 93.31 75 GLU A CA 1
ATOM 556 C C . GLU A 1 75 ? 13.117 -8.193 -8.264 1.00 93.31 75 GLU A C 1
ATOM 558 O O . GLU A 1 75 ? 13.528 -7.704 -7.211 1.00 93.31 75 GLU A O 1
ATOM 563 N N . VAL A 1 76 ? 12.840 -7.452 -9.343 1.00 95.12 76 VAL A N 1
ATOM 564 C CA . VAL A 1 76 ? 13.007 -5.993 -9.388 1.00 95.12 76 VAL A CA 1
ATOM 565 C C . VAL A 1 76 ? 12.098 -5.303 -8.381 1.00 95.12 76 VAL A C 1
ATOM 567 O O . VAL A 1 76 ? 12.550 -4.398 -7.689 1.00 95.12 76 VAL A O 1
ATOM 570 N N . LEU A 1 77 ? 10.842 -5.735 -8.254 1.00 91.19 77 LEU A N 1
ATOM 571 C CA . LEU A 1 77 ? 9.913 -5.178 -7.275 1.00 91.19 77 LEU A CA 1
ATOM 572 C C . LEU A 1 77 ? 10.470 -5.320 -5.852 1.00 91.19 77 LEU A C 1
ATOM 574 O O . LEU A 1 77 ? 10.580 -4.320 -5.148 1.00 91.19 77 LEU A O 1
ATOM 578 N N . GLY A 1 78 ? 10.920 -6.518 -5.468 1.00 89.19 78 GLY A N 1
ATOM 579 C CA . GLY A 1 78 ? 11.505 -6.749 -4.144 1.00 89.19 78 GLY A CA 1
ATOM 580 C C . GLY A 1 78 ? 12.844 -6.030 -3.917 1.00 89.19 78 GLY A C 1
ATOM 581 O O . GLY A 1 78 ? 13.193 -5.692 -2.785 1.00 89.19 78 GLY A O 1
ATOM 582 N N . GLU A 1 79 ? 13.630 -5.780 -4.969 1.00 94.00 79 GLU A N 1
ATOM 583 C CA . GLU A 1 79 ? 14.817 -4.913 -4.903 1.00 94.00 79 GLU A CA 1
ATOM 584 C C . GLU A 1 79 ? 14.448 -3.443 -4.691 1.00 94.00 79 GLU A C 1
ATOM 586 O O . GLU A 1 79 ? 15.064 -2.764 -3.864 1.00 94.00 79 GLU A O 1
ATOM 591 N N . CYS A 1 80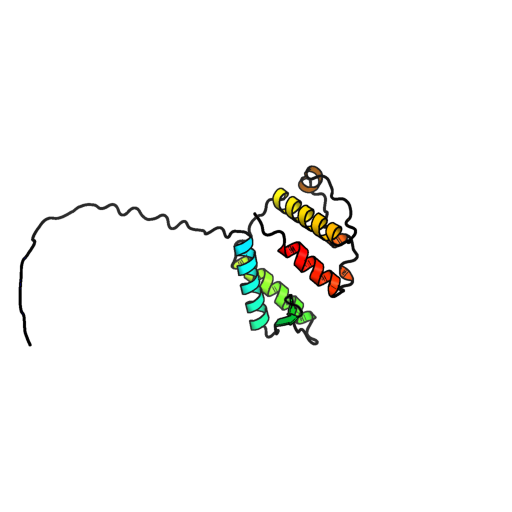 ? 13.433 -2.965 -5.404 1.00 93.81 80 CYS A N 1
ATOM 592 C CA . CYS A 1 80 ? 12.953 -1.598 -5.302 1.00 93.81 80 CYS A CA 1
ATOM 593 C C . CYS A 1 80 ? 12.310 -1.316 -3.943 1.00 93.81 80 CYS A C 1
ATOM 595 O O . CYS A 1 80 ? 12.617 -0.283 -3.356 1.00 93.81 80 CYS A O 1
ATOM 597 N N . GLU A 1 81 ? 11.512 -2.239 -3.400 1.00 89.69 81 GLU A N 1
ATOM 598 C CA . GLU A 1 81 ? 10.962 -2.163 -2.038 1.00 89.69 81 GLU A CA 1
ATOM 599 C C . GLU A 1 81 ? 12.070 -1.968 -1.003 1.00 89.69 81 GLU A C 1
ATOM 601 O O . GLU A 1 81 ? 12.075 -0.964 -0.290 1.00 89.69 81 GLU A O 1
ATOM 606 N N . ARG A 1 82 ? 13.089 -2.835 -1.012 1.00 89.88 82 ARG A N 1
ATOM 607 C CA . ARG A 1 82 ? 14.242 -2.694 -0.111 1.00 89.88 82 ARG A CA 1
ATOM 608 C C . ARG A 1 82 ? 14.975 -1.366 -0.299 1.00 89.88 82 ARG A C 1
ATOM 610 O O . ARG A 1 82 ? 15.359 -0.736 0.680 1.00 89.88 82 ARG A O 1
ATOM 617 N N . SER A 1 83 ? 15.159 -0.906 -1.540 1.00 89.38 83 SER A N 1
ATOM 618 C CA . SER A 1 83 ? 15.818 0.383 -1.794 1.00 89.38 83 SER A CA 1
ATOM 619 C C . SER A 1 83 ? 15.002 1.575 -1.282 1.00 89.38 83 SER A C 1
ATOM 621 O O . SER A 1 83 ? 15.582 2.560 -0.822 1.00 89.38 83 SER A O 1
ATOM 623 N N . VAL A 1 84 ? 13.671 1.505 -1.355 1.00 88.19 84 VA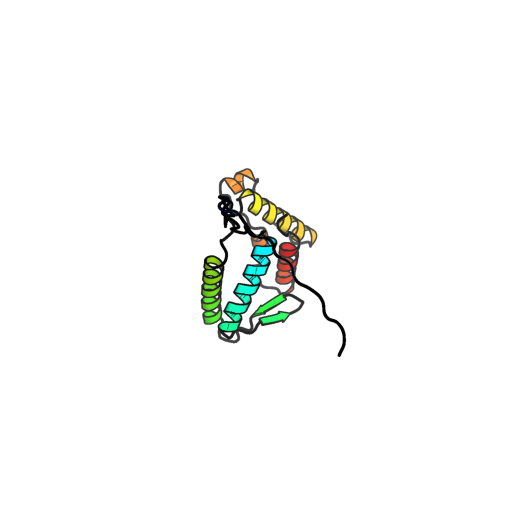L A N 1
ATOM 624 C CA . VAL A 1 84 ? 12.778 2.523 -0.790 1.00 88.19 84 VAL A CA 1
ATOM 625 C C . VAL A 1 84 ? 12.875 2.519 0.733 1.00 88.19 84 VAL A C 1
ATOM 627 O O . VAL A 1 84 ? 13.079 3.583 1.310 1.00 88.19 84 VAL A O 1
ATOM 630 N N . GLU A 1 85 ? 12.816 1.350 1.372 1.00 84.62 85 GLU A N 1
ATOM 631 C CA . GLU A 1 85 ? 12.947 1.192 2.830 1.00 84.62 85 GLU A CA 1
ATOM 632 C C . GLU A 1 85 ? 14.297 1.690 3.370 1.00 84.62 85 GLU A C 1
ATOM 634 O O . GLU A 1 85 ? 14.373 2.247 4.463 1.00 84.62 85 GLU A O 1
ATOM 639 N N . GLU A 1 86 ? 15.378 1.534 2.602 1.00 85.69 86 GLU A N 1
ATOM 640 C CA . GLU A 1 86 ? 16.700 2.061 2.964 1.00 85.69 86 GLU A CA 1
ATOM 641 C C . GLU A 1 86 ? 16.777 3.596 2.881 1.00 85.69 86 GLU A C 1
ATOM 643 O O . GLU A 1 86 ? 17.572 4.221 3.587 1.00 85.69 86 GLU A O 1
ATOM 648 N N . ARG A 1 87 ? 15.988 4.215 1.993 1.00 85.88 87 ARG A N 1
ATOM 649 C CA . ARG A 1 87 ? 16.037 5.661 1.701 1.00 85.88 87 ARG A CA 1
ATOM 650 C C . ARG A 1 87 ? 15.021 6.460 2.495 1.00 85.88 87 ARG A C 1
ATOM 652 O O . ARG A 1 87 ? 15.303 7.602 2.851 1.00 85.88 87 ARG A O 1
ATOM 659 N N . LEU A 1 88 ? 13.859 5.874 2.748 1.00 81.81 88 LEU A N 1
ATOM 660 C CA . LEU A 1 88 ? 12.805 6.467 3.545 1.00 81.81 88 LEU A CA 1
ATOM 661 C C . LEU A 1 88 ? 12.720 5.712 4.865 1.00 81.81 88 LEU A C 1
ATOM 663 O O . LEU A 1 88 ? 12.444 4.513 4.845 1.00 81.81 88 LEU A O 1
ATOM 667 N N . PRO A 1 89 ? 12.916 6.383 6.014 1.00 70.38 89 PRO A N 1
ATOM 668 C CA . PRO A 1 89 ? 12.705 5.731 7.295 1.00 70.38 89 PRO A CA 1
ATOM 669 C C . PRO A 1 89 ? 11.269 5.212 7.325 1.00 70.38 89 PRO A C 1
ATOM 671 O O . PRO A 1 89 ? 10.335 6.007 7.224 1.00 70.38 89 PRO A O 1
ATOM 674 N N . VAL A 1 90 ? 11.102 3.890 7.420 1.00 66.00 90 VAL A N 1
ATOM 675 C CA . VAL A 1 90 ? 9.778 3.273 7.525 1.00 66.00 90 VAL A CA 1
ATOM 676 C C . VAL A 1 90 ? 9.098 3.876 8.754 1.00 66.00 90 VAL A C 1
ATOM 678 O O . VAL A 1 90 ? 9.619 3.726 9.866 1.00 66.00 90 VAL A O 1
ATOM 681 N N . PRO A 1 91 ? 7.984 4.606 8.592 1.00 64.62 91 PRO A N 1
ATOM 682 C CA . PRO A 1 91 ? 7.259 5.119 9.730 1.00 64.62 91 PRO A CA 1
ATOM 683 C C . PRO A 1 91 ? 6.753 3.920 10.528 1.00 64.62 91 PRO A C 1
ATOM 685 O O . PRO A 1 91 ? 6.039 3.064 10.013 1.00 64.62 91 PRO A O 1
ATOM 688 N N . THR A 1 92 ? 7.135 3.841 11.800 1.00 68.38 92 THR A N 1
ATOM 689 C CA . THR A 1 92 ? 6.497 2.911 12.728 1.00 68.38 92 THR A CA 1
ATOM 690 C C . THR A 1 92 ? 5.102 3.437 13.012 1.00 68.38 92 THR A C 1
ATOM 692 O O . THR A 1 92 ? 4.924 4.340 13.833 1.00 68.38 92 THR A O 1
ATOM 695 N N . TRP A 1 93 ? 4.123 2.913 12.288 1.00 75.81 93 TRP A N 1
ATOM 696 C CA . TRP A 1 93 ? 2.719 3.119 12.598 1.00 75.81 93 TRP A CA 1
ATOM 697 C C . TRP A 1 93 ? 2.353 2.307 13.836 1.00 75.81 93 TRP A C 1
ATOM 699 O O . TRP A 1 93 ? 2.852 1.196 14.013 1.00 75.81 93 TRP A O 1
ATOM 709 N N . SER A 1 94 ? 1.519 2.864 14.715 1.00 83.31 94 SER A N 1
ATOM 710 C CA . SER A 1 94 ? 1.019 2.078 15.840 1.00 83.31 94 SER A CA 1
ATOM 711 C C . SER A 1 94 ? 0.007 1.051 15.340 1.00 83.31 94 SER A C 1
ATOM 713 O O . SER A 1 94 ? -0.701 1.291 14.357 1.00 83.31 94 SER A O 1
ATOM 715 N N . ASP A 1 95 ? -0.097 -0.080 16.030 1.00 85.12 95 ASP A N 1
ATOM 716 C CA . ASP A 1 95 ? -1.090 -1.100 15.692 1.00 85.12 95 ASP A CA 1
ATOM 717 C C . ASP A 1 95 ? -2.517 -0.535 15.803 1.00 85.12 95 ASP A C 1
ATOM 719 O O . ASP A 1 95 ? -3.403 -0.919 15.044 1.00 85.12 95 ASP A O 1
ATOM 723 N N . GLU A 1 96 ? -2.744 0.451 16.681 1.00 87.06 96 GLU A N 1
ATOM 724 C CA . GLU A 1 96 ? -4.009 1.182 16.741 1.00 87.06 96 GLU A CA 1
ATOM 725 C C . GLU A 1 96 ? -4.301 1.965 15.466 1.00 87.06 96 GLU A C 1
ATOM 727 O O . GLU A 1 96 ? -5.436 1.933 14.995 1.00 87.06 96 GLU A O 1
ATOM 732 N N . TYR A 1 97 ? -3.297 2.664 14.932 1.00 83.62 97 TYR A N 1
ATOM 733 C CA . TYR A 1 97 ? -3.430 3.424 13.697 1.00 83.62 97 TYR A CA 1
ATOM 734 C C . TYR A 1 97 ? -3.710 2.477 12.526 1.00 83.62 97 TYR A C 1
ATOM 736 O O . TYR A 1 97 ? -4.634 2.701 11.751 1.00 83.62 97 TYR A O 1
ATOM 744 N N . LEU A 1 98 ? -2.968 1.369 12.441 1.00 83.88 98 LEU A N 1
ATOM 745 C CA . LEU A 1 98 ? -3.195 0.336 11.432 1.00 83.88 98 LEU A CA 1
ATOM 746 C C . LEU A 1 98 ? -4.619 -0.220 11.499 1.00 83.88 98 LEU A C 1
ATOM 748 O O . LEU A 1 98 ? -5.303 -0.276 10.481 1.00 83.88 98 LEU A O 1
ATOM 752 N N . TYR A 1 99 ? -5.089 -0.574 12.695 1.00 89.00 99 TYR A N 1
ATOM 753 C CA . TYR A 1 99 ? -6.446 -1.074 12.890 1.00 89.00 99 TYR A CA 1
ATOM 754 C C . TYR A 1 99 ? -7.504 -0.065 12.426 1.00 89.00 99 TYR A C 1
ATOM 756 O O . TYR A 1 99 ? -8.435 -0.435 11.716 1.00 89.00 99 TYR A O 1
ATOM 764 N N . GLU A 1 100 ? -7.360 1.213 12.780 1.00 90.56 100 GLU A N 1
ATOM 765 C CA . GLU A 1 100 ? -8.293 2.270 12.366 1.00 90.56 100 GLU A CA 1
ATOM 766 C C . GLU A 1 100 ? -8.341 2.432 10.841 1.00 90.56 100 GLU A C 1
ATOM 768 O O . GLU A 1 100 ? -9.429 2.536 10.273 1.00 90.56 100 GLU A O 1
ATOM 773 N N . GLN A 1 101 ? -7.193 2.338 10.166 1.00 84.88 101 GLN A N 1
ATOM 774 C CA . GLN A 1 101 ? -7.138 2.371 8.705 1.00 84.88 101 GLN A CA 1
ATOM 775 C C . GLN A 1 101 ? -7.846 1.168 8.070 1.00 84.88 101 GLN A C 1
ATOM 777 O O . GLN A 1 101 ? -8.585 1.333 7.099 1.00 84.88 101 GLN A O 1
ATOM 782 N N . LEU A 1 102 ? -7.666 -0.037 8.620 1.00 87.81 102 LEU A N 1
ATOM 783 C CA . LEU A 1 102 ? -8.336 -1.238 8.113 1.00 87.81 102 LEU A CA 1
ATOM 784 C C . LEU A 1 102 ? -9.860 -1.163 8.305 1.00 87.81 102 LEU A C 1
ATOM 786 O O . LEU A 1 102 ? -10.610 -1.552 7.410 1.00 87.81 102 LEU A O 1
ATOM 790 N N . ILE A 1 103 ? -10.332 -0.608 9.426 1.00 92.44 103 ILE A N 1
ATOM 791 C CA . ILE A 1 103 ? -11.765 -0.359 9.649 1.00 92.44 103 ILE A CA 1
ATOM 792 C C . ILE A 1 103 ? -12.314 0.617 8.613 1.00 92.44 103 ILE A C 1
ATOM 794 O O . ILE A 1 103 ? -13.332 0.340 7.983 1.00 92.44 103 ILE A O 1
ATOM 798 N N . ALA A 1 104 ? -11.626 1.730 8.385 1.00 88.06 104 ALA A N 1
ATOM 799 C CA . ALA A 1 104 ? -12.101 2.751 7.464 1.00 88.06 104 ALA A CA 1
ATOM 800 C C . ALA A 1 104 ? -12.108 2.255 5.997 1.00 88.06 104 ALA A C 1
ATOM 802 O O . ALA A 1 104 ? -12.972 2.631 5.200 1.00 88.06 104 ALA A O 1
ATOM 803 N N . VAL A 1 105 ? -11.190 1.350 5.638 1.00 85.81 105 VAL A N 1
ATOM 804 C CA . VAL A 1 105 ? -11.233 0.601 4.372 1.00 85.81 105 VAL A CA 1
ATOM 805 C C . VAL A 1 105 ? -12.447 -0.328 4.312 1.00 85.81 105 VAL A C 1
ATOM 807 O O . VAL A 1 105 ? -13.142 -0.332 3.295 1.00 85.81 105 VAL A O 1
ATOM 810 N N . ALA A 1 106 ? -12.717 -1.099 5.369 1.00 89.00 106 ALA A N 1
ATOM 811 C CA . ALA A 1 106 ? -13.865 -2.004 5.418 1.00 89.00 106 ALA A CA 1
ATOM 812 C C . ALA A 1 106 ? -15.186 -1.256 5.224 1.00 89.00 106 ALA A C 1
ATOM 814 O O . ALA A 1 106 ? -15.977 -1.639 4.366 1.00 89.00 106 ALA A O 1
ATOM 815 N N . GLU A 1 107 ? -15.375 -0.140 5.928 1.00 90.19 107 GLU A N 1
ATOM 816 C CA . GLU A 1 107 ? -16.564 0.709 5.796 1.00 90.19 107 GLU A CA 1
ATOM 817 C C . GLU A 1 107 ? -16.741 1.228 4.360 1.00 90.19 107 GLU A C 1
ATOM 819 O O . GLU A 1 107 ? -17.855 1.261 3.829 1.00 90.19 107 GLU A O 1
ATOM 824 N N . CYS A 1 108 ? -15.642 1.600 3.693 1.00 88.25 108 CYS A N 1
ATOM 825 C CA . CYS A 1 108 ? -15.681 1.994 2.288 1.00 88.25 108 CYS A CA 1
ATOM 826 C C . CYS A 1 108 ? -16.114 0.835 1.382 1.00 88.25 108 CYS A C 1
ATOM 828 O O . CYS A 1 108 ? -17.008 1.012 0.554 1.00 88.25 108 CYS A O 1
ATOM 830 N N . LEU A 1 109 ? -15.512 -0.346 1.544 1.00 86.56 109 LEU A N 1
ATOM 831 C CA . LEU A 1 109 ? -15.830 -1.535 0.752 1.00 86.56 109 LEU A CA 1
ATOM 832 C C . LEU A 1 109 ? -17.299 -1.950 0.925 1.00 86.56 109 LEU A C 1
ATOM 834 O O . LEU A 1 109 ? -17.997 -2.176 -0.067 1.00 86.56 109 LEU A O 1
ATOM 838 N N . GLU A 1 110 ? -17.801 -1.961 2.159 1.00 88.81 110 GLU A N 1
ATOM 839 C CA . GLU A 1 110 ? -19.210 -2.229 2.460 1.00 88.81 110 GLU A CA 1
ATOM 840 C C . GLU A 1 110 ? -20.141 -1.183 1.840 1.00 88.81 110 GLU A C 1
ATOM 842 O O . GLU A 1 110 ? -21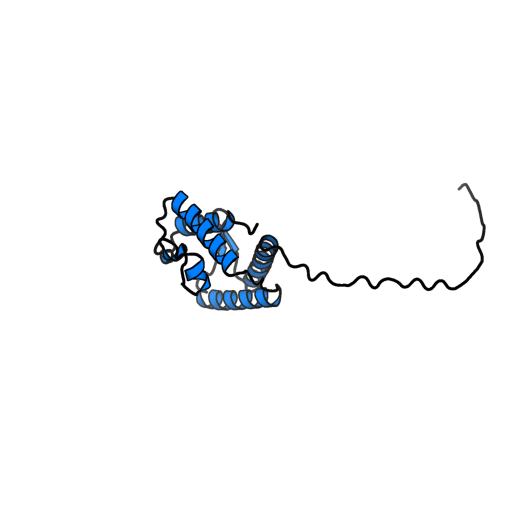.165 -1.533 1.246 1.00 88.81 110 GLU A O 1
ATOM 847 N N . GLY A 1 111 ? -19.762 0.098 1.890 1.00 88.06 111 GLY A N 1
ATOM 848 C CA . GLY A 1 111 ? -20.486 1.185 1.227 1.00 88.06 111 GLY A CA 1
ATOM 849 C C . GLY A 1 111 ? -20.571 1.032 -0.297 1.00 88.06 111 GLY A C 1
ATOM 850 O O . GLY A 1 111 ? -21.506 1.538 -0.918 1.00 88.06 111 GLY A O 1
ATOM 851 N N . GLN A 1 112 ? -19.633 0.297 -0.896 1.00 85.00 112 GLN A N 1
ATOM 852 C CA . GLN A 1 112 ? -19.608 -0.050 -2.319 1.00 85.00 112 GLN A CA 1
ATOM 853 C C . GLN A 1 112 ? -20.302 -1.392 -2.622 1.00 85.00 112 GLN A C 1
ATOM 855 O O . GLN A 1 112 ? -20.341 -1.830 -3.770 1.00 85.00 112 GLN A O 1
ATOM 860 N N . GLY A 1 113 ? -20.888 -2.040 -1.610 1.00 85.50 113 GLY A N 1
ATOM 861 C CA . GLY A 1 113 ? -21.618 -3.300 -1.747 1.00 85.50 113 GLY A CA 1
ATOM 862 C C . GLY A 1 113 ? -20.746 -4.556 -1.677 1.00 85.50 113 GLY A C 1
ATOM 863 O O . GLY A 1 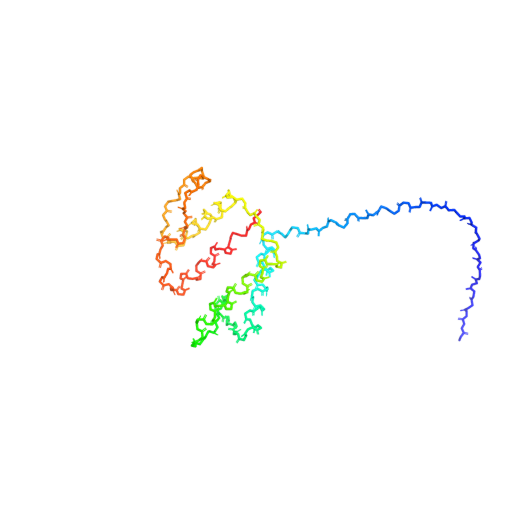113 ? -21.239 -5.644 -1.984 1.00 85.50 113 GLY A O 1
ATOM 864 N N . VAL A 1 114 ? -19.477 -4.436 -1.276 1.00 84.31 114 VAL A N 1
ATOM 865 C CA . VAL A 1 114 ? -18.596 -5.583 -1.020 1.00 84.31 114 VAL A CA 1
ATOM 866 C C . VAL A 1 114 ? -18.847 -6.099 0.391 1.00 84.31 114 VAL A C 1
ATOM 868 O O . VAL A 1 114 ? -18.796 -5.346 1.355 1.00 84.31 114 VAL A O 1
ATOM 871 N N . SER A 1 115 ? -19.107 -7.399 0.528 1.00 86.38 115 SER A N 1
ATOM 872 C CA . SER A 1 115 ? -19.241 -8.019 1.848 1.00 86.38 115 SER A CA 1
ATOM 873 C C . SER A 1 115 ? -17.860 -8.187 2.477 1.00 86.38 115 SER A C 1
ATOM 875 O O . SER A 1 115 ? -17.029 -8.890 1.905 1.00 86.38 115 SER A O 1
ATOM 877 N N . VAL A 1 116 ? -17.643 -7.601 3.655 1.00 86.62 116 VAL A N 1
ATOM 878 C CA . VAL A 1 116 ? -16.406 -7.727 4.444 1.00 86.62 116 VAL A CA 1
ATOM 879 C C . VAL A 1 116 ? -16.693 -8.562 5.708 1.00 86.62 116 VAL A C 1
ATOM 881 O O . VAL A 1 116 ? -17.786 -8.450 6.258 1.00 86.62 116 VAL A O 1
ATOM 884 N N . PRO A 1 117 ? -15.798 -9.468 6.157 1.00 87.56 117 PRO A N 1
ATOM 885 C CA . PRO A 1 117 ? -15.955 -10.162 7.423 1.00 87.56 117 PRO A CA 1
ATOM 886 C C . PRO A 1 117 ? -15.837 -9.178 8.574 1.00 87.56 117 PRO A C 1
ATOM 888 O O . PRO A 1 117 ? -14.970 -8.301 8.551 1.00 87.56 117 PRO A O 1
ATOM 891 N N . ASP A 1 118 ? -16.636 -9.407 9.613 1.00 90.81 118 ASP A N 1
ATOM 892 C CA . ASP A 1 118 ? -16.583 -8.601 10.824 1.00 90.81 118 ASP A CA 1
ATOM 893 C C . ASP A 1 118 ? -15.148 -8.539 11.379 1.00 90.81 118 ASP A C 1
ATOM 895 O O . ASP A 1 118 ? -14.497 -9.586 11.533 1.00 90.81 118 ASP A O 1
ATOM 899 N N . PRO A 1 119 ? -14.645 -7.337 11.701 1.00 92.56 119 PRO A N 1
ATOM 900 C CA . PRO A 1 119 ? -13.343 -7.190 12.323 1.00 92.56 119 PRO A CA 1
ATOM 901 C C . PRO A 1 119 ? -13.336 -7.791 13.736 1.00 92.56 119 PRO A C 1
ATOM 903 O O . PRO A 1 119 ? -14.360 -7.791 14.434 1.00 92.56 119 PRO A O 1
ATOM 906 N N . PRO A 1 120 ? -12.173 -8.262 14.221 1.00 93.56 120 PRO A N 1
ATOM 907 C CA . PRO A 1 120 ? -11.991 -8.527 15.640 1.00 93.56 120 PRO A CA 1
ATOM 908 C C . PRO A 1 120 ? -12.176 -7.230 16.434 1.00 93.56 120 PRO A C 1
ATOM 910 O O . PRO A 1 120 ? -12.135 -6.132 15.889 1.00 93.56 120 PRO A O 1
ATOM 913 N N . SER A 1 121 ? -12.336 -7.322 17.755 1.00 95.19 121 SER A N 1
ATOM 914 C CA . SER A 1 121 ? -12.272 -6.107 18.571 1.00 95.19 121 SER A CA 1
ATOM 915 C C . SER A 1 121 ? -10.875 -5.478 18.481 1.00 95.19 121 SER A C 1
ATOM 917 O O . SER A 1 121 ? -9.881 -6.197 18.367 1.00 95.19 121 SER A O 1
ATOM 919 N N . LYS A 1 122 ? -10.778 -4.147 18.629 1.00 93.56 122 LYS A N 1
ATOM 920 C CA . LYS A 1 122 ? -9.485 -3.437 18.673 1.00 93.56 122 LYS A CA 1
ATOM 921 C C . LYS A 1 122 ? -8.513 -4.083 19.666 1.00 93.56 122 LYS A C 1
ATOM 923 O O . LYS A 1 122 ? -7.362 -4.307 19.335 1.00 93.56 122 LYS A O 1
ATOM 928 N N . ALA A 1 123 ? -8.989 -4.456 20.857 1.00 94.81 123 ALA A N 1
ATOM 929 C CA . ALA A 1 123 ? -8.163 -5.141 21.854 1.00 94.81 123 ALA A CA 1
ATOM 930 C C . ALA A 1 123 ? -7.618 -6.488 21.348 1.00 94.81 123 ALA A C 1
ATOM 932 O O . ALA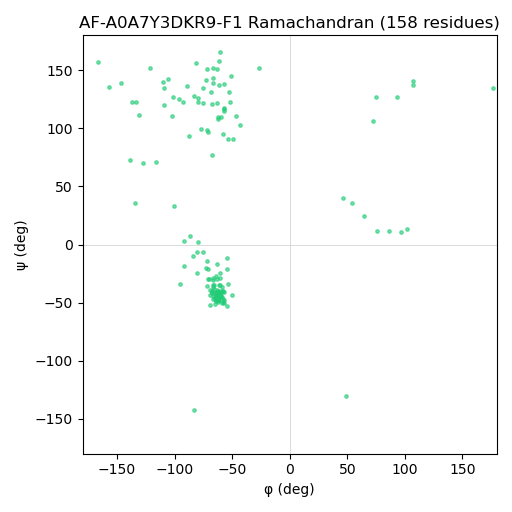 A 1 123 ? -6.440 -6.766 21.522 1.00 94.81 123 ALA A O 1
ATOM 933 N N . ALA A 1 124 ? -8.444 -7.297 20.679 1.00 93.75 124 ALA A N 1
ATOM 934 C CA . ALA A 1 124 ? -7.995 -8.571 20.124 1.00 93.75 124 ALA A CA 1
ATOM 935 C C . ALA A 1 124 ? -6.980 -8.386 18.983 1.00 93.75 124 ALA A C 1
ATOM 937 O O . ALA A 1 124 ? -6.037 -9.165 18.892 1.00 93.75 124 ALA A O 1
ATOM 938 N N . TYR A 1 125 ? -7.142 -7.357 18.144 1.00 92.56 125 TYR A N 1
ATOM 939 C CA . TYR A 1 125 ? -6.165 -7.015 17.106 1.00 92.56 125 TYR A CA 1
ATOM 940 C C . TYR A 1 125 ? -4.809 -6.625 17.711 1.00 92.56 125 TYR A C 1
ATOM 942 O O . TYR A 1 125 ? -3.783 -7.171 17.318 1.00 92.56 125 TYR A O 1
ATOM 950 N N . LEU A 1 126 ? -4.813 -5.755 18.727 1.00 91.25 126 LEU A N 1
ATOM 951 C CA . LEU A 1 126 ? -3.598 -5.351 19.450 1.00 91.25 126 LEU A CA 1
ATOM 952 C C . LEU A 1 126 ? -2.935 -6.520 20.200 1.00 91.25 126 LEU A C 1
ATOM 954 O O . LEU A 1 126 ? -1.720 -6.531 20.373 1.00 91.25 126 LEU A O 1
ATOM 958 N N . ASP A 1 127 ? -3.713 -7.530 20.598 1.00 94.56 127 ASP A N 1
ATOM 959 C CA . ASP A 1 127 ? -3.211 -8.787 21.171 1.00 94.56 127 ASP A CA 1
ATOM 960 C C . ASP A 1 127 ? -2.700 -9.783 20.099 1.00 94.56 127 ASP A C 1
ATOM 962 O O . ASP A 1 127 ? -2.266 -10.891 20.431 1.00 94.56 127 ASP A O 1
ATOM 966 N N . GLY A 1 128 ? -2.727 -9.406 18.814 1.00 88.44 128 GLY A N 1
ATOM 967 C CA . GLY A 1 128 ? -2.159 -10.162 17.694 1.00 88.44 128 GLY A CA 1
ATOM 968 C C . GLY A 1 128 ? -3.166 -10.937 16.839 1.00 88.44 128 GLY A C 1
ATOM 969 O O . GLY A 1 128 ? -2.758 -11.800 16.058 1.00 88.44 128 GLY A O 1
ATOM 970 N N . ALA A 1 129 ? -4.472 -10.683 16.968 1.00 89.62 129 ALA A N 1
ATOM 971 C CA . ALA A 1 129 ? -5.451 -11.248 16.044 1.00 89.62 129 ALA A CA 1
ATOM 972 C C . ALA A 1 129 ? -5.281 -10.640 14.643 1.00 89.62 129 ALA A C 1
ATOM 974 O O . ALA A 1 129 ? -5.423 -9.434 14.460 1.00 89.62 129 ALA A O 1
ATOM 975 N N . TRP A 1 130 ? -5.020 -11.491 13.650 1.00 83.56 130 TRP A N 1
ATOM 976 C CA . TRP A 1 130 ? -4.955 -11.081 12.249 1.00 83.56 130 TRP A CA 1
ATOM 977 C C . TRP A 1 130 ? -6.353 -10.849 11.676 1.00 83.56 130 TRP A C 1
ATOM 979 O O . TRP A 1 130 ? -7.247 -11.683 11.848 1.00 83.56 130 TRP A O 1
ATOM 989 N N . TRP A 1 131 ? -6.511 -9.747 10.948 1.00 87.88 131 TRP A N 1
ATOM 990 C CA . TRP A 1 131 ? -7.672 -9.474 10.114 1.00 87.88 131 TRP A CA 1
ATOM 991 C C . TRP A 1 131 ? -7.292 -8.479 9.022 1.00 87.88 131 TRP A C 1
ATOM 993 O O . TRP A 1 131 ? -6.643 -7.474 9.307 1.00 87.88 131 TRP A O 1
ATOM 1003 N N . ASP A 1 132 ? -7.726 -8.758 7.798 1.00 84.12 132 ASP A N 1
ATOM 1004 C CA . ASP A 1 132 ? -7.557 -7.882 6.646 1.00 84.12 132 ASP A CA 1
ATOM 1005 C C . ASP A 1 132 ? -8.908 -7.782 5.903 1.00 84.12 132 ASP A C 1
ATOM 1007 O O . ASP A 1 132 ? -9.468 -8.809 5.500 1.00 84.12 132 ASP A O 1
ATOM 1011 N N . PRO A 1 133 ? -9.476 -6.577 5.706 1.00 81.62 133 PRO A N 1
ATOM 1012 C CA . PRO A 1 133 ? -10.720 -6.394 4.963 1.00 81.62 133 PRO A CA 1
ATOM 1013 C C . PRO A 1 133 ? -10.615 -6.806 3.486 1.00 81.62 133 PRO A C 1
ATOM 1015 O O . PRO A 1 133 ? -11.639 -7.036 2.841 1.00 81.62 133 PRO A O 1
ATOM 1018 N N . TYR A 1 134 ? -9.405 -6.948 2.944 1.00 75.00 134 TYR A N 1
ATOM 1019 C CA . TYR A 1 134 ? -9.147 -7.474 1.607 1.00 75.00 134 TYR A CA 1
ATOM 1020 C C . TYR A 1 134 ? -9.099 -9.013 1.562 1.00 75.00 134 TYR A C 1
ATOM 1022 O O . TYR A 1 134 ? -9.162 -9.593 0.478 1.00 75.00 134 TYR A O 1
ATOM 1030 N N . ASP A 1 135 ? -9.081 -9.719 2.698 1.00 71.75 135 ASP A N 1
ATOM 1031 C CA . ASP A 1 135 ? -9.246 -11.186 2.707 1.00 71.75 135 ASP A CA 1
ATOM 1032 C C . ASP A 1 135 ? -10.694 -11.592 2.363 1.00 71.75 135 ASP A C 1
ATOM 1034 O O . ASP A 1 135 ? -10.969 -12.703 1.898 1.00 71.75 135 ASP A O 1
ATOM 1038 N N . ALA A 1 136 ? -11.627 -10.655 2.544 1.00 58.72 136 ALA A N 1
ATOM 1039 C CA . ALA A 1 136 ? -13.072 -10.813 2.464 1.00 58.72 136 ALA A CA 1
ATOM 1040 C C . ALA A 1 136 ? -13.634 -11.426 1.182 1.00 58.72 136 ALA A C 1
ATOM 1042 O O . ALA A 1 136 ? -14.668 -12.092 1.208 1.00 58.72 136 ALA A O 1
ATOM 1043 N N . ALA A 1 137 ? -13.010 -11.154 0.042 1.00 45.97 137 ALA A N 1
ATOM 1044 C CA . ALA A 1 137 ? -13.723 -11.248 -1.224 1.00 45.97 137 ALA A CA 1
ATOM 1045 C C . ALA A 1 137 ? -12.938 -11.983 -2.298 1.00 45.97 137 ALA A C 1
ATOM 1047 O O . ALA A 1 137 ? -13.007 -11.589 -3.452 1.00 45.97 137 ALA A O 1
ATOM 1048 N N . GLY A 1 138 ? -12.154 -13.016 -1.962 1.00 50.66 138 GLY A N 1
ATOM 1049 C CA . GLY A 1 138 ? -11.366 -13.714 -2.985 1.00 50.66 138 GLY A CA 1
ATOM 1050 C C . GLY A 1 138 ? -10.641 -12.717 -3.899 1.00 50.66 138 GLY A C 1
ATOM 1051 O O . GLY A 1 138 ? -10.646 -12.885 -5.119 1.00 50.66 138 GLY A O 1
ATOM 1052 N N . PHE A 1 139 ? -10.105 -11.636 -3.309 1.00 51.81 139 PHE A N 1
ATOM 1053 C CA . PHE A 1 139 ? -9.487 -10.500 -4.004 1.00 51.81 139 PHE A CA 1
ATOM 1054 C C . PHE A 1 139 ? -8.368 -10.957 -4.956 1.00 51.81 139 PHE A C 1
ATOM 1056 O O . PHE A 1 139 ? -8.091 -10.321 -5.971 1.00 51.81 139 PHE A O 1
ATOM 1063 N N . PHE A 1 140 ? -7.830 -12.152 -4.703 1.00 45.25 140 PHE A N 1
ATOM 1064 C CA . PHE A 1 140 ? -6.985 -12.949 -5.591 1.00 45.25 140 PHE A CA 1
ATOM 1065 C C . PHE A 1 140 ? -7.572 -13.256 -6.984 1.00 45.25 140 PHE A C 1
ATOM 1067 O O . PHE A 1 140 ? -6.838 -13.725 -7.850 1.00 45.25 140 PHE A O 1
ATOM 1074 N N . THR A 1 141 ? -8.862 -13.012 -7.240 1.00 47.94 141 THR A N 1
ATOM 1075 C CA . THR A 1 141 ? -9.473 -13.194 -8.571 1.00 47.94 141 THR A CA 1
ATOM 1076 C C . THR A 1 141 ? -9.039 -12.127 -9.579 1.00 47.94 141 THR A C 1
ATOM 1078 O O . THR A 1 141 ? -9.216 -12.335 -10.779 1.00 47.94 141 THR A O 1
ATOM 1081 N N . GLY A 1 142 ? -8.426 -11.024 -9.123 1.00 52.78 142 GLY A N 1
ATOM 1082 C CA . GLY A 1 142 ? -7.718 -10.072 -9.984 1.00 52.78 142 GLY A CA 1
ATOM 1083 C C . GLY A 1 142 ? -8.607 -9.331 -10.984 1.00 52.78 142 GLY A C 1
ATOM 1084 O O . GLY A 1 142 ? -8.123 -8.912 -12.037 1.00 52.78 142 GLY A O 1
ATOM 1085 N N . SER A 1 143 ? -9.909 -9.186 -10.706 1.00 60.91 143 SER A N 1
ATOM 1086 C CA . SER A 1 143 ? -10.783 -8.443 -11.613 1.00 60.91 143 SER A CA 1
ATOM 1087 C C . SER A 1 143 ? -10.392 -6.949 -11.624 1.00 60.91 143 SER A C 1
ATOM 1089 O O . SER A 1 143 ? -10.067 -6.380 -10.572 1.00 60.91 143 SER A O 1
ATOM 1091 N N . PRO A 1 144 ? -10.389 -6.286 -12.798 1.00 65.00 144 PRO A N 1
ATOM 1092 C CA . PRO A 1 144 ? -10.004 -4.877 -12.903 1.00 65.00 144 PRO A CA 1
ATOM 1093 C C . PRO A 1 144 ? -10.855 -3.952 -12.025 1.00 65.00 144 PRO A C 1
ATOM 1095 O O . PRO A 1 144 ? -10.312 -3.071 -11.370 1.00 65.00 144 PRO A O 1
ATOM 1098 N N . GLU A 1 145 ? -12.161 -4.214 -11.959 1.00 65.38 145 GLU A N 1
ATOM 1099 C CA . GLU A 1 145 ? -13.132 -3.457 -11.160 1.00 65.38 145 GLU A CA 1
ATOM 1100 C C . GLU A 1 145 ? -12.830 -3.543 -9.658 1.00 65.38 145 GLU A C 1
ATOM 1102 O O . GLU A 1 145 ? -12.859 -2.544 -8.944 1.00 65.38 145 GLU A O 1
ATOM 1107 N N . MET A 1 146 ? -12.440 -4.727 -9.181 1.00 67.06 146 MET A N 1
ATOM 1108 C CA . MET A 1 146 ? -12.098 -4.940 -7.779 1.00 67.06 146 MET A CA 1
ATOM 1109 C C . MET A 1 146 ? -10.754 -4.288 -7.411 1.00 67.06 146 MET A C 1
ATOM 1111 O O . MET A 1 146 ? -10.603 -3.729 -6.327 1.00 67.06 146 MET A O 1
ATOM 1115 N N . THR A 1 147 ? -9.793 -4.296 -8.341 1.00 68.44 147 THR A N 1
ATOM 1116 C CA . THR A 1 147 ? -8.508 -3.588 -8.186 1.00 68.44 147 THR A CA 1
ATOM 1117 C C . THR A 1 147 ? -8.720 -2.077 -8.066 1.00 68.44 147 THR A C 1
ATOM 1119 O O . THR A 1 147 ? -8.097 -1.418 -7.234 1.00 68.44 147 THR A O 1
ATOM 1122 N N . GLU A 1 148 ? -9.612 -1.522 -8.886 1.00 70.94 148 GLU A N 1
ATOM 1123 C CA . GLU A 1 148 ? -9.927 -0.096 -8.866 1.00 70.94 148 GLU A CA 1
ATOM 1124 C C . GLU A 1 148 ? -10.648 0.317 -7.584 1.00 70.94 148 GLU A C 1
ATOM 1126 O O . GLU A 1 148 ? -10.293 1.336 -6.989 1.00 70.94 148 GLU A O 1
ATOM 1131 N N . 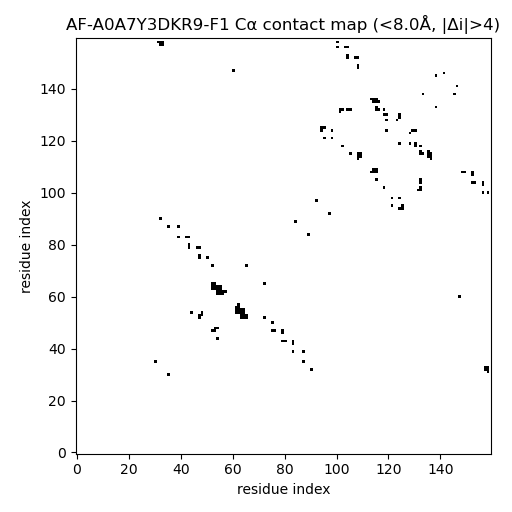LEU A 1 149 ? -11.568 -0.517 -7.096 1.00 73.81 149 LEU A N 1
ATOM 1132 C CA . LEU A 1 149 ? -12.266 -0.269 -5.841 1.00 73.81 149 LEU A CA 1
ATOM 1133 C C . LEU A 1 149 ? -11.319 -0.243 -4.634 1.00 73.81 149 LEU A C 1
ATOM 1135 O O . LEU A 1 149 ? -11.434 0.633 -3.781 1.00 73.81 149 LEU A O 1
ATOM 1139 N N . VAL A 1 150 ? -10.341 -1.153 -4.578 1.00 70.19 150 VAL A N 1
ATOM 1140 C CA . VAL A 1 150 ? -9.311 -1.172 -3.518 1.00 70.19 150 VAL A CA 1
ATOM 1141 C C . VAL A 1 150 ? -8.461 0.073 -3.574 1.00 70.19 150 VAL A C 1
ATOM 1143 O O . VAL A 1 150 ? -8.257 0.732 -2.559 1.00 70.19 150 VAL A O 1
ATOM 1146 N N . ALA A 1 151 ? -7.997 0.433 -4.768 1.00 71.12 151 ALA A N 1
ATOM 1147 C CA . ALA A 1 151 ? -7.233 1.652 -4.941 1.00 71.12 151 ALA A CA 1
ATOM 1148 C C . ALA A 1 151 ? -8.064 2.885 -4.551 1.00 71.12 151 ALA A C 1
ATOM 1150 O O . ALA A 1 151 ? -7.518 3.853 -4.030 1.00 71.12 151 ALA A O 1
ATOM 1151 N N . GLN A 1 152 ? -9.376 2.886 -4.789 1.00 75.88 152 GLN A N 1
ATOM 1152 C CA . GLN A 1 152 ? -10.261 3.968 -4.371 1.00 75.88 152 GLN A CA 1
ATOM 1153 C C . GLN A 1 152 ? -10.422 4.017 -2.845 1.00 75.88 152 GLN A C 1
ATOM 1155 O O . GLN A 1 152 ? -10.170 5.063 -2.251 1.00 75.88 152 GLN A O 1
ATOM 1160 N N . CYS A 1 153 ? -10.772 2.903 -2.200 1.00 79.62 153 CYS A N 1
ATOM 1161 C CA . CYS A 1 153 ? -10.968 2.844 -0.751 1.00 79.62 153 CYS A CA 1
ATOM 1162 C C . CYS A 1 153 ? -9.670 3.059 0.042 1.00 79.62 153 CYS A C 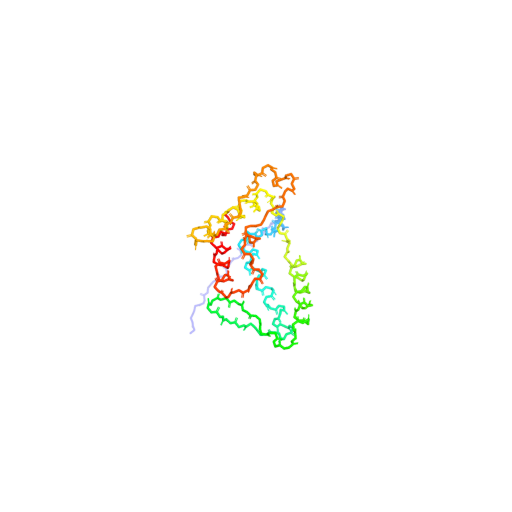1
ATOM 1164 O O . CYS A 1 153 ? -9.693 3.734 1.068 1.00 79.62 153 CYS A O 1
ATOM 1166 N N . GLY A 1 154 ? -8.529 2.586 -0.466 1.00 70.75 154 GLY A N 1
ATOM 1167 C CA . GLY A 1 154 ? -7.214 2.838 0.124 1.00 70.75 154 GLY A CA 1
ATOM 1168 C C . GLY A 1 154 ? -6.736 4.288 -0.030 1.00 70.75 154 GLY A C 1
ATOM 1169 O O . GLY A 1 154 ? -6.036 4.790 0.840 1.00 70.75 154 GLY A O 1
ATOM 1170 N N . ARG A 1 155 ? -7.138 4.995 -1.100 1.00 65.00 155 ARG A N 1
ATOM 1171 C CA . ARG A 1 155 ? -6.807 6.422 -1.309 1.00 65.00 155 ARG A CA 1
ATOM 1172 C C . ARG A 1 155 ? -7.708 7.385 -0.533 1.00 65.00 155 ARG A C 1
ATOM 1174 O O . ARG A 1 155 ? -7.300 8.515 -0.295 1.00 65.00 155 ARG A O 1
ATOM 1181 N N . MET A 1 156 ? -8.927 6.977 -0.175 1.00 53.41 156 MET A N 1
ATOM 1182 C CA . MET A 1 156 ? -9.884 7.838 0.539 1.00 53.41 156 MET A CA 1
ATOM 1183 C C . MET A 1 156 ? -9.637 7.937 2.052 1.00 53.41 156 MET A C 1
ATOM 1185 O O . MET A 1 156 ? -10.275 8.769 2.690 1.00 53.41 156 MET A O 1
ATOM 1189 N N . ASN A 1 157 ? -8.696 7.166 2.607 1.00 51.94 157 ASN A N 1
ATOM 1190 C CA . ASN A 1 157 ? -8.221 7.324 3.985 1.00 51.94 157 ASN A CA 1
ATOM 1191 C C . ASN A 1 157 ? -6.743 7.719 4.022 1.00 51.94 157 ASN A C 1
ATOM 1193 O O . ASN A 1 157 ? -5.901 6.896 4.396 1.00 51.94 157 ASN A O 1
ATOM 1197 N N . PRO A 1 158 ? -6.402 8.961 3.636 1.00 39.09 158 PRO A N 1
ATOM 1198 C CA . PRO A 1 158 ? -5.100 9.487 3.982 1.00 39.09 158 PRO A CA 1
ATOM 1199 C C . PRO A 1 158 ? -4.972 9.541 5.519 1.00 39.09 158 PRO A C 1
ATOM 1201 O O . PRO A 1 158 ? -5.933 9.919 6.196 1.00 39.09 158 PRO A O 1
ATOM 1204 N N . PRO A 1 159 ? -3.819 9.147 6.075 1.00 41.59 159 PRO A N 1
ATOM 1205 C CA . PRO A 1 159 ? -3.467 9.354 7.473 1.00 41.59 159 PRO A CA 1
ATOM 1206 C C . PRO A 1 159 ? -3.757 10.787 7.917 1.00 41.59 159 PRO A C 1
ATOM 1208 O O . PRO A 1 159 ? -3.083 11.725 7.490 1.00 41.59 159 PRO A O 1
ATOM 1211 N N . SER A 1 160 ? -4.750 10.962 8.782 1.00 34.78 160 SER A N 1
ATOM 1212 C CA . SER A 1 160 ? -5.003 12.242 9.451 1.00 34.78 160 SER A CA 1
ATOM 1213 C C . SER A 1 160 ? -4.036 12.485 10.602 1.00 34.78 160 SER A C 1
ATOM 1215 O O . SER A 1 160 ? -3.837 11.527 11.384 1.00 34.78 160 SER A O 1
#

Nearest PDB structures (foldseek):
  2l6r-assembly1_A  TM=2.961E-01  e=1.828E+00  Lambdavirus lambda
  8k5a-assembly1_G  TM=3.581E-01  e=9.094E+00  Escherichia phage T4

Radius of gyration: 26.72 Å; Cα contacts (8 Å, |Δi|>4): 94; chains: 1; bounding box: 58×76×43 Å

Secondary structure (DSSP, 8-state):
--------------------------------HHHHHHHHHHHHHHHHHHTTPEEEEETTEEEEE-TT-HHHHHHHHHHHHHHHHHHSPPP---HHHHHHHHHHHHHHHHHTT---PPPPPHHHHHTT----TTGGGTGGG--HHHHHHHHHHHHS----

Solvent-accessible surface area (backbone atoms only — not comparable to full-atom values): 10209 Å² total; per-residue (Å²): 139,81,85,89,90,81,90,83,88,83,84,87,83,81,89,74,89,71,79,70,74,75,72,76,91,71,72,83,71,78,63,53,64,53,56,43,52,54,51,46,50,54,49,40,51,50,45,45,42,75,74,69,40,48,80,40,81,53,96,91,38,85,42,74,58,47,83,95,40,56,68,62,49,54,53,49,49,59,50,28,53,52,55,39,53,75,73,42,81,73,77,84,72,50,67,68,56,53,50,53,52,46,48,57,32,35,55,44,39,44,75,72,71,43,70,56,66,84,74,71,56,72,69,48,38,73,74,66,50,88,82,59,54,66,69,44,62,64,58,87,72,67,49,68,68,60,55,51,49,49,56,48,34,62,61,73,59,65,74,125

Foldseek 3Di:
DDDDDDDDDDDDDDDDPPPPPPPPPDPPPPQQVVRLVVVLVVQLVVQLVVVPWDWDQDPNDTDTDCPVNVVVSVVSNVVSVVVSCVVHPDDPDDLLLVVVLQVQLLVLCVVVVQDFPDDDPSVVVNVPDDDHRCVRHCVVVVDPVSVVSSVVSNVVDRPD

pLDDT: mean 74.52, std 18.44, range [34.78, 96.75]

Mean predicted aligned error: 15.19 Å